Protein AF-A0A968HKQ0-F1 (afdb_monomer_lite)

pLDDT: mean 88.19, std 15.22, range [36.94, 97.88]

Sequence (123 aa):
MFGSSSPSSTMPLEAGKTYEWSVAIVCNPSERTEDWVATGRVRRATLTAAQAEQLQQVSDLEKAAFYARSGIWFEAADTLVTLRLSDPENYTLAAVWEDFLKSESVNLAAIAQTALIDCYQEE

Foldseek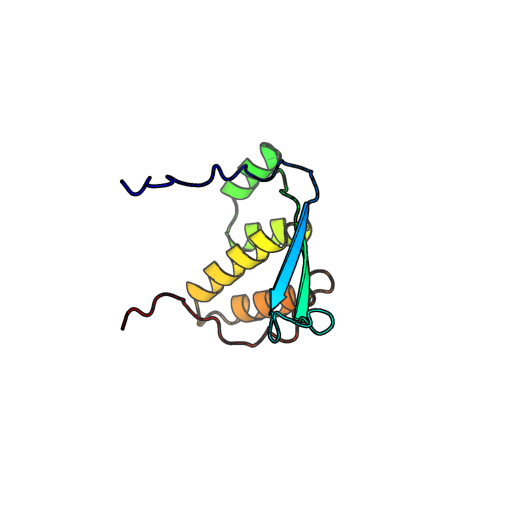 3Di:
DDDDPDDDPDDDADAPDKDKDKDWDPPDPVDCPPIDMDMDIDHHYDDDPVRVVVLVVDDLQVVLVVCLVVLVLVSNLVSLLVVCVVPVPPVVSLVVQLCSCVDPSNVNNVCSPPDDDDPDDDD

Structure (mmCIF, N/CA/C/O backbone):
data_AF-A0A968HKQ0-F1
#
_entry.id   AF-A0A968HKQ0-F1
#
loop_
_atom_site.group_PDB
_atom_site.id
_atom_site.type_symbol
_atom_site.label_atom_id
_atom_site.label_alt_id
_atom_site.label_comp_id
_atom_site.label_asym_id
_atom_site.label_entity_id
_atom_site.label_seq_id
_atom_site.pdbx_PDB_ins_code
_atom_site.Cartn_x
_atom_site.Cartn_y
_atom_site.Cartn_z
_atom_site.occupancy
_atom_site.B_iso_or_equiv
_atom_site.auth_seq_id
_atom_site.auth_comp_id
_atom_site.auth_asym_id
_atom_site.auth_atom_id
_atom_site.pdbx_PDB_model_num
ATOM 1 N N . MET A 1 1 ? 43.477 7.504 7.213 1.00 36.94 1 MET A N 1
ATOM 2 C CA . MET A 1 1 ? 42.434 7.655 8.248 1.00 36.94 1 MET A CA 1
ATOM 3 C C . MET A 1 1 ? 41.111 7.779 7.503 1.00 36.94 1 MET A C 1
ATOM 5 O O . MET A 1 1 ? 40.805 8.852 7.008 1.00 36.94 1 MET A O 1
ATOM 9 N N . PHE A 1 2 ? 40.424 6.659 7.266 1.00 45.94 2 PHE A N 1
ATOM 10 C CA . PHE A 1 2 ? 39.154 6.644 6.535 1.00 45.94 2 PHE A CA 1
ATOM 11 C C . PHE A 1 2 ? 38.030 6.901 7.538 1.00 45.94 2 PHE A C 1
ATOM 13 O O . PHE A 1 2 ? 37.820 6.106 8.450 1.00 45.94 2 PHE A O 1
ATOM 20 N N . GLY A 1 3 ? 37.388 8.063 7.421 1.00 41.62 3 GLY A N 1
ATOM 21 C CA . GLY A 1 3 ? 36.247 8.436 8.245 1.00 41.62 3 GLY A CA 1
ATOM 22 C C . GLY A 1 3 ? 35.051 7.557 7.900 1.00 41.62 3 GLY A C 1
ATOM 23 O O . GLY A 1 3 ? 34.526 7.628 6.795 1.00 41.62 3 GLY A O 1
ATOM 24 N N . SER A 1 4 ? 34.647 6.722 8.851 1.00 48.72 4 SER A N 1
ATOM 25 C CA . SER A 1 4 ? 33.393 5.976 8.826 1.00 48.72 4 SER A CA 1
ATOM 26 C C . SER A 1 4 ? 32.223 6.964 8.879 1.00 48.72 4 SER A C 1
ATOM 28 O O . SER A 1 4 ? 31.941 7.521 9.940 1.00 48.72 4 SER A O 1
ATOM 30 N N . SER A 1 5 ? 31.529 7.193 7.764 1.00 49.25 5 SER A N 1
ATOM 31 C CA . SER A 1 5 ? 30.245 7.899 7.773 1.00 49.25 5 SER A CA 1
ATOM 32 C C . SER A 1 5 ? 29.161 6.968 8.328 1.00 49.25 5 SER A C 1
ATOM 34 O O . SER A 1 5 ? 28.654 6.106 7.613 1.00 49.25 5 SER A O 1
ATOM 36 N N . SER A 1 6 ? 28.845 7.121 9.616 1.00 48.25 6 SER A N 1
ATOM 37 C CA . SER A 1 6 ? 27.679 6.509 10.276 1.00 48.25 6 SER A CA 1
ATOM 38 C C . SER A 1 6 ? 26.375 7.211 9.835 1.00 48.25 6 SER A C 1
ATOM 40 O O . SER A 1 6 ? 26.442 8.336 9.337 1.00 48.25 6 SER A O 1
ATOM 42 N N . PRO A 1 7 ? 25.205 6.557 9.951 1.00 50.97 7 PRO A N 1
ATOM 43 C CA . PRO A 1 7 ? 24.199 6.484 8.898 1.00 50.97 7 PRO A CA 1
ATOM 44 C C . PRO A 1 7 ? 23.396 7.774 8.726 1.00 50.97 7 PRO A C 1
ATOM 46 O O . PRO A 1 7 ? 23.151 8.526 9.668 1.00 50.97 7 PRO A O 1
ATOM 49 N N . SER A 1 8 ? 22.953 7.993 7.490 1.00 56.09 8 SER A N 1
ATOM 50 C CA . SER A 1 8 ? 22.008 9.033 7.093 1.00 56.09 8 SER A CA 1
ATOM 51 C C . SER A 1 8 ? 20.830 9.116 8.066 1.00 56.09 8 SER A C 1
ATOM 53 O O . SER A 1 8 ? 20.088 8.147 8.226 1.00 56.09 8 SER A O 1
ATOM 55 N N . SER A 1 9 ? 20.631 10.282 8.679 1.00 57.72 9 SER A N 1
ATOM 56 C CA . SER A 1 9 ? 19.387 10.616 9.368 1.00 57.72 9 SER A CA 1
ATOM 57 C C . SER A 1 9 ? 18.246 10.557 8.347 1.00 57.72 9 SER A C 1
ATOM 59 O O . SER A 1 9 ? 18.092 11.455 7.520 1.00 57.72 9 SER A O 1
ATOM 61 N N . THR A 1 10 ? 17.485 9.465 8.340 1.00 71.19 10 THR A N 1
ATOM 62 C CA . THR A 1 10 ? 16.274 9.356 7.531 1.00 71.19 10 THR A CA 1
ATOM 63 C C . THR A 1 10 ? 15.168 10.116 8.252 1.00 71.19 10 THR A C 1
ATOM 65 O O . THR A 1 10 ? 14.639 9.676 9.272 1.00 71.19 10 THR A O 1
ATOM 68 N N . MET A 1 11 ? 14.837 11.308 7.756 1.00 82.06 11 MET A N 1
ATOM 69 C CA . MET A 1 11 ? 13.671 12.035 8.253 1.00 82.06 11 MET A CA 1
ATOM 70 C C . MET A 1 11 ? 12.402 11.285 7.818 1.00 82.06 11 MET A C 1
ATOM 72 O O . MET A 1 11 ? 12.231 11.047 6.620 1.00 82.06 11 MET A O 1
ATOM 76 N N . PRO A 1 12 ? 11.517 10.891 8.749 1.00 87.56 12 PRO A N 1
ATOM 77 C CA . PRO A 1 12 ? 10.286 10.196 8.400 1.00 87.56 12 PRO A CA 1
ATOM 78 C C . PRO A 1 12 ? 9.334 11.117 7.629 1.00 87.56 12 PRO A C 1
ATOM 80 O O . PRO A 1 12 ? 9.319 12.331 7.838 1.00 87.56 12 PRO A O 1
ATOM 83 N N . LEU A 1 13 ? 8.486 10.529 6.780 1.00 90.75 13 LEU A N 1
ATOM 84 C CA . LEU A 1 13 ? 7.425 11.272 6.103 1.00 90.75 13 LEU A CA 1
ATOM 85 C C . LEU A 1 13 ? 6.411 11.801 7.123 1.00 90.75 13 LEU A C 1
ATOM 87 O O . LEU A 1 13 ? 5.916 11.071 7.995 1.00 90.75 13 LEU A O 1
ATOM 91 N N . GLU A 1 14 ? 6.082 13.080 6.996 1.00 93.50 14 GLU A N 1
ATOM 92 C CA . GLU A 1 14 ? 5.097 13.733 7.845 1.00 93.50 14 GLU A CA 1
ATOM 93 C C . GLU A 1 14 ? 3.679 13.336 7.431 1.00 93.50 14 GLU A C 1
ATOM 95 O O . GLU A 1 14 ? 3.363 13.143 6.253 1.00 93.50 14 GLU A O 1
ATOM 100 N N . ALA A 1 15 ? 2.801 13.242 8.425 1.00 93.38 15 ALA A N 1
ATOM 101 C CA . ALA A 1 15 ? 1.386 12.985 8.215 1.00 93.38 15 ALA A CA 1
ATOM 102 C C . ALA A 1 15 ? 0.733 14.068 7.345 1.00 93.38 15 ALA A C 1
ATOM 104 O O . ALA A 1 15 ? 0.964 15.262 7.534 1.00 93.38 15 ALA A O 1
ATOM 105 N N . GLY A 1 16 ? -0.113 13.651 6.403 1.00 91.94 16 GLY A N 1
ATOM 106 C CA . GLY A 1 16 ? -0.911 14.560 5.576 1.00 91.94 16 GLY A CA 1
ATOM 107 C C . GLY A 1 16 ? -0.141 15.303 4.478 1.00 91.94 16 GLY A C 1
ATOM 108 O O . GLY A 1 16 ? -0.781 15.882 3.600 1.00 91.94 16 GLY A O 1
ATOM 109 N N . LYS A 1 17 ? 1.198 15.245 4.460 1.00 94.44 17 LYS A N 1
ATOM 110 C CA . LYS A 1 17 ? 2.015 15.815 3.382 1.00 94.44 17 LYS A CA 1
ATOM 111 C C . LYS A 1 17 ? 2.134 14.843 2.211 1.00 94.44 17 LYS A C 1
ATOM 113 O O . LYS A 1 17 ? 2.430 13.664 2.397 1.00 94.44 17 LYS A O 1
ATOM 118 N N . THR A 1 18 ? 1.900 15.351 1.004 1.00 94.88 18 THR A N 1
ATOM 119 C CA . THR A 1 18 ? 2.135 14.612 -0.241 1.00 94.88 18 THR A CA 1
ATOM 120 C C . THR A 1 18 ? 3.581 14.813 -0.670 1.00 94.88 18 THR A C 1
ATOM 122 O O . THR A 1 18 ? 4.029 15.946 -0.826 1.00 94.88 18 THR A O 1
ATOM 125 N N . TYR A 1 19 ? 4.282 13.711 -0.885 1.00 95.25 19 TYR A N 1
ATOM 126 C CA . TYR A 1 19 ? 5.641 13.664 -1.400 1.00 95.25 19 TYR A CA 1
ATOM 127 C C . TYR A 1 19 ? 5.627 13.046 -2.794 1.00 95.25 19 TYR A C 1
ATOM 129 O O . TYR A 1 19 ? 4.790 12.190 -3.088 1.00 95.25 19 TYR A O 1
ATOM 137 N N . GLU A 1 20 ? 6.559 13.468 -3.638 1.00 96.25 20 GLU A N 1
ATOM 138 C CA . GLU A 1 20 ? 6.785 12.884 -4.957 1.00 96.25 20 GLU A CA 1
ATOM 139 C C . GLU A 1 20 ? 8.084 12.085 -4.926 1.00 96.25 20 GLU A C 1
ATOM 141 O O . GLU A 1 20 ? 9.059 12.494 -4.293 1.00 96.25 20 GLU A O 1
ATOM 146 N N . TRP A 1 21 ? 8.088 10.935 -5.587 1.00 93.94 21 TRP A N 1
ATOM 147 C CA . TRP A 1 21 ? 9.276 10.112 -5.757 1.00 93.94 21 TRP A CA 1
ATOM 148 C C . TRP A 1 21 ? 9.498 9.832 -7.239 1.00 93.94 21 TRP A C 1
ATOM 150 O O . TRP A 1 21 ? 8.556 9.806 -8.036 1.00 93.94 21 TRP A O 1
ATOM 160 N N . SER A 1 22 ? 10.757 9.614 -7.602 1.00 94.44 22 SER A N 1
ATOM 161 C CA . SER A 1 22 ? 11.147 9.135 -8.920 1.00 94.44 22 SER A CA 1
ATOM 162 C C . SER A 1 22 ? 12.288 8.132 -8.801 1.00 94.44 22 SER A C 1
ATOM 164 O O . SER A 1 22 ? 13.152 8.244 -7.932 1.00 94.44 22 SER A O 1
ATOM 166 N N . VAL A 1 23 ? 12.270 7.130 -9.672 1.00 94.38 23 VAL A N 1
ATOM 167 C CA . VAL A 1 23 ? 13.321 6.124 -9.820 1.00 94.38 23 VAL A CA 1
ATOM 168 C C . VAL A 1 23 ? 13.659 6.047 -11.298 1.00 94.38 23 VAL A C 1
ATOM 170 O O . VAL A 1 23 ? 12.758 5.966 -12.128 1.00 94.38 23 VAL A O 1
ATOM 173 N N . ALA A 1 24 ? 14.947 6.086 -11.626 1.00 93.12 24 ALA A N 1
ATOM 174 C CA . ALA A 1 24 ? 15.427 6.025 -12.999 1.00 93.12 24 ALA A CA 1
ATOM 175 C C . ALA A 1 24 ? 16.397 4.856 -13.169 1.00 93.12 24 ALA A C 1
ATOM 177 O O . ALA A 1 24 ? 17.317 4.694 -12.365 1.00 93.12 24 ALA A O 1
ATOM 178 N N . ILE A 1 25 ? 16.215 4.080 -14.236 1.00 93.62 25 ILE A N 1
ATOM 179 C CA . ILE A 1 25 ? 17.223 3.134 -14.715 1.00 93.62 25 ILE A CA 1
ATOM 180 C C . ILE A 1 25 ? 18.079 3.870 -15.743 1.00 93.62 25 ILE A C 1
ATOM 182 O O . ILE A 1 25 ? 17.586 4.271 -16.798 1.00 93.62 25 ILE A O 1
ATOM 186 N N . VAL A 1 26 ? 19.357 4.056 -15.406 1.00 92.19 26 VAL A N 1
ATOM 187 C CA . VAL A 1 26 ? 20.330 4.774 -16.237 1.00 92.19 26 VAL A CA 1
ATOM 188 C C . VAL A 1 26 ? 21.128 3.768 -17.050 1.00 92.19 26 VAL A C 1
ATOM 190 O O . VAL A 1 26 ? 22.046 3.132 -16.533 1.00 92.19 26 VAL A O 1
ATOM 193 N N . CYS A 1 27 ? 20.781 3.625 -18.326 1.00 89.00 27 CYS A N 1
ATOM 194 C CA . CYS A 1 27 ? 21.497 2.732 -19.239 1.00 89.00 27 CYS A CA 1
ATOM 195 C C . CYS A 1 27 ? 22.754 3.399 -19.816 1.00 89.00 27 CYS A C 1
ATOM 197 O O . CYS A 1 27 ? 23.794 2.753 -19.936 1.00 89.00 27 CYS A O 1
ATOM 199 N N . ASN A 1 28 ? 22.676 4.697 -20.137 1.00 90.62 28 ASN A N 1
ATOM 200 C CA . ASN A 1 28 ? 23.792 5.488 -20.649 1.00 90.62 28 ASN A CA 1
ATOM 201 C C . ASN A 1 28 ? 24.036 6.721 -19.756 1.00 90.62 28 ASN A C 1
ATOM 203 O O . ASN A 1 28 ? 23.330 7.722 -19.868 1.00 90.62 28 ASN A O 1
ATOM 207 N N . PRO A 1 29 ? 25.065 6.709 -18.892 1.00 88.31 29 PRO A N 1
ATOM 208 C CA . PRO A 1 29 ? 25.357 7.837 -18.008 1.00 88.31 29 PRO A CA 1
ATOM 209 C C . PRO A 1 29 ? 25.703 9.145 -18.736 1.00 88.31 29 PRO A C 1
ATOM 211 O O . PRO A 1 29 ? 25.575 10.217 -18.144 1.00 88.31 29 PRO A O 1
ATOM 214 N N . SER A 1 30 ? 26.158 9.071 -19.991 1.00 89.81 30 SER A N 1
ATOM 215 C CA . SER A 1 30 ? 26.515 10.239 -20.804 1.00 89.81 30 SER A CA 1
ATOM 216 C C . SER A 1 30 ? 25.321 10.860 -21.536 1.00 89.81 30 SER A C 1
ATOM 218 O O . SER A 1 30 ? 25.410 12.015 -21.943 1.00 89.81 30 SER A O 1
ATOM 220 N N . GLU A 1 31 ? 24.207 10.135 -21.674 1.00 85.31 31 GLU A N 1
ATOM 221 C CA . GLU A 1 31 ? 22.998 10.584 -22.369 1.00 85.31 31 GLU A CA 1
ATOM 222 C C . GLU A 1 31 ? 21.752 10.046 -21.657 1.00 85.31 31 GLU A C 1
ATOM 224 O O . GLU A 1 31 ? 21.324 8.914 -21.861 1.00 85.31 31 GLU A O 1
ATOM 229 N N . ARG A 1 32 ? 21.182 10.876 -20.778 1.00 86.81 32 ARG A N 1
ATOM 230 C CA . ARG A 1 32 ? 20.126 10.475 -19.831 1.00 86.81 32 ARG A CA 1
ATOM 231 C C . ARG A 1 32 ? 18.700 10.784 -20.291 1.00 86.81 32 ARG A C 1
ATOM 233 O O . ARG A 1 32 ? 17.748 10.588 -19.544 1.00 86.81 32 ARG A O 1
ATOM 240 N N . THR A 1 33 ? 18.534 11.309 -21.502 1.00 86.56 33 THR A N 1
ATOM 241 C CA . THR A 1 33 ? 17.220 11.625 -22.090 1.00 86.56 33 THR A CA 1
ATOM 242 C C . THR A 1 33 ? 16.384 10.385 -22.392 1.00 86.56 33 THR A C 1
ATOM 244 O O . THR A 1 33 ? 15.171 10.498 -22.529 1.00 86.56 33 THR A O 1
ATOM 247 N N . GLU A 1 34 ? 17.021 9.217 -22.460 1.00 86.88 34 GLU A N 1
ATOM 248 C CA . GLU A 1 34 ? 16.383 7.918 -22.700 1.00 86.88 34 GLU A CA 1
ATOM 249 C C . GLU A 1 34 ? 16.285 7.062 -21.423 1.00 86.88 34 GLU A C 1
ATOM 251 O O . GLU A 1 34 ? 15.999 5.865 -21.494 1.00 86.88 34 GLU A O 1
ATOM 256 N N . ASP A 1 35 ? 16.530 7.655 -20.247 1.00 91.06 35 ASP A N 1
ATOM 257 C CA . ASP A 1 35 ? 16.378 6.955 -1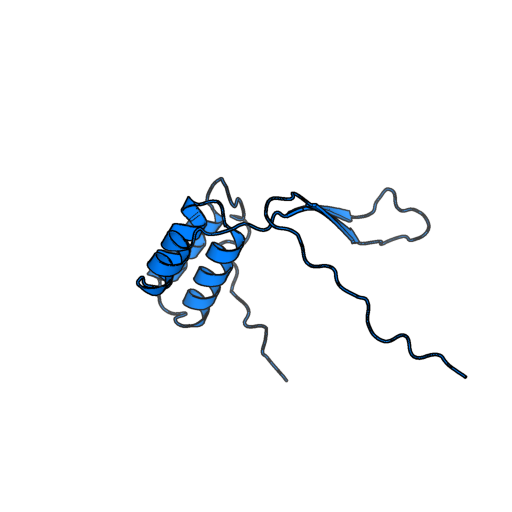8.972 1.00 91.06 35 ASP A CA 1
ATOM 258 C C . ASP A 1 35 ? 14.932 6.468 -18.805 1.00 91.06 35 ASP A C 1
ATOM 260 O O . ASP A 1 35 ? 13.959 7.191 -19.040 1.00 91.06 35 ASP A O 1
ATOM 264 N N . TRP A 1 36 ? 14.787 5.237 -18.323 1.00 91.69 36 TRP A N 1
ATOM 265 C CA . TRP A 1 36 ? 13.482 4.690 -17.979 1.00 91.69 36 TRP A CA 1
ATOM 266 C C . TRP A 1 36 ? 13.127 5.183 -16.583 1.00 91.69 36 TRP A C 1
ATOM 268 O O . TRP A 1 36 ? 13.725 4.742 -15.599 1.00 91.69 36 TRP A O 1
ATOM 278 N N . VAL A 1 37 ? 12.184 6.122 -16.499 1.00 92.75 37 VAL A N 1
ATOM 279 C CA . VAL A 1 37 ? 11.814 6.783 -15.243 1.00 92.75 37 VAL A CA 1
ATOM 280 C C . VAL A 1 37 ? 10.421 6.353 -14.795 1.00 92.75 37 VAL A C 1
ATOM 282 O O . VAL A 1 37 ? 9.438 6.556 -15.503 1.00 92.75 37 VAL A O 1
ATOM 285 N N . ALA A 1 38 ? 10.331 5.817 -13.581 1.00 93.88 38 ALA A N 1
ATOM 286 C CA . ALA A 1 38 ? 9.083 5.652 -12.850 1.00 93.88 38 ALA A CA 1
ATOM 287 C C . ALA A 1 38 ? 8.924 6.809 -11.860 1.00 93.88 38 ALA A C 1
ATOM 289 O O . ALA A 1 38 ? 9.886 7.204 -11.198 1.00 93.88 38 ALA A O 1
ATOM 290 N N . THR A 1 39 ? 7.717 7.350 -11.735 1.00 94.81 39 THR A N 1
ATOM 291 C CA . THR A 1 39 ? 7.400 8.408 -10.770 1.00 94.81 39 THR A CA 1
ATOM 292 C C . THR A 1 39 ? 6.134 8.067 -10.004 1.00 94.81 39 THR A C 1
ATOM 294 O O . THR A 1 39 ? 5.315 7.261 -10.448 1.00 94.81 39 THR A O 1
ATOM 297 N N . GLY A 1 40 ? 5.953 8.690 -8.845 1.00 92.75 40 GLY A N 1
ATOM 298 C CA . GLY A 1 40 ? 4.740 8.509 -8.069 1.00 92.75 40 GLY A CA 1
ATOM 299 C C . GLY A 1 40 ? 4.602 9.493 -6.923 1.00 92.75 40 GLY A C 1
ATOM 300 O O . GLY A 1 40 ? 5.448 10.357 -6.690 1.00 92.75 40 GLY A O 1
ATOM 301 N N . ARG A 1 41 ? 3.487 9.353 -6.205 1.00 93.75 41 ARG A N 1
ATOM 302 C CA . ARG A 1 41 ? 3.155 10.146 -5.022 1.00 93.75 41 ARG A CA 1
ATOM 303 C C . ARG A 1 41 ? 2.959 9.242 -3.822 1.00 93.75 41 ARG A C 1
ATOM 305 O O . ARG A 1 41 ? 2.375 8.170 -3.940 1.00 93.75 41 ARG A O 1
ATOM 312 N N . VAL A 1 42 ? 3.405 9.703 -2.662 1.00 93.38 42 VAL A N 1
ATOM 313 C CA . VAL A 1 42 ? 3.187 9.038 -1.378 1.00 93.38 42 VAL A CA 1
ATOM 314 C C . VAL A 1 42 ? 2.711 10.057 -0.356 1.00 93.38 42 VAL A C 1
ATOM 316 O O . VAL A 1 42 ? 3.180 11.193 -0.314 1.00 93.38 42 VAL A O 1
ATOM 319 N N . ARG A 1 43 ? 1.751 9.663 0.473 1.00 93.75 43 ARG A N 1
ATOM 320 C CA . ARG A 1 43 ? 1.259 10.475 1.582 1.00 93.75 43 ARG A CA 1
ATOM 321 C C . ARG A 1 43 ? 1.032 9.571 2.773 1.00 93.75 43 ARG A C 1
ATOM 323 O O . ARG A 1 43 ? 0.294 8.597 2.666 1.00 93.75 43 ARG A O 1
ATOM 330 N N . ARG A 1 44 ? 1.612 9.924 3.917 1.00 93.25 44 ARG A N 1
ATOM 331 C CA . ARG A 1 44 ? 1.356 9.205 5.163 1.00 93.25 44 ARG A CA 1
ATOM 332 C C . ARG A 1 44 ? -0.048 9.540 5.667 1.00 93.25 44 ARG A C 1
ATOM 334 O O . ARG A 1 44 ? -0.323 10.692 6.018 1.00 93.25 44 ARG A O 1
ATOM 341 N N . ALA A 1 45 ? -0.929 8.542 5.673 1.00 92.06 45 ALA A N 1
ATOM 342 C CA . ALA A 1 45 ? -2.261 8.654 6.253 1.00 92.06 45 ALA A CA 1
ATOM 343 C C . ALA A 1 45 ? -2.200 8.646 7.790 1.00 92.06 45 ALA A C 1
ATOM 345 O O . ALA A 1 45 ? -1.258 8.134 8.397 1.00 92.06 45 ALA A O 1
ATOM 346 N N . THR A 1 46 ? -3.219 9.226 8.420 1.00 91.88 46 THR A N 1
ATOM 347 C CA . THR A 1 46 ? -3.414 9.202 9.874 1.00 91.88 46 THR A CA 1
ATOM 348 C C . THR A 1 46 ? -4.779 8.634 10.186 1.00 91.88 46 THR A C 1
ATOM 350 O O . THR A 1 46 ? -5.777 9.107 9.643 1.00 91.88 46 THR A O 1
ATOM 353 N N . LEU A 1 47 ? -4.813 7.665 11.091 1.00 93.44 47 LEU A N 1
ATOM 354 C CA . LEU A 1 47 ? -6.047 7.156 11.670 1.00 93.44 47 LEU A CA 1
ATOM 355 C C . LEU A 1 47 ? -6.416 7.984 12.901 1.00 93.44 47 LEU A C 1
ATOM 357 O O . LEU A 1 47 ? -5.542 8.436 13.645 1.00 93.44 47 LEU A O 1
ATOM 361 N N . THR A 1 48 ? -7.710 8.166 13.136 1.00 95.62 48 THR A N 1
ATOM 362 C CA . THR A 1 48 ? -8.192 8.661 14.429 1.00 95.62 48 THR A CA 1
ATOM 363 C C . THR A 1 48 ? -8.019 7.582 15.499 1.00 95.62 48 THR A C 1
ATOM 365 O O . THR A 1 48 ? -7.929 6.393 15.188 1.00 95.62 48 THR A O 1
ATOM 368 N N . ALA A 1 49 ? -8.018 7.976 16.776 1.00 96.00 49 ALA A N 1
ATOM 369 C CA . ALA A 1 49 ? -7.953 7.017 17.882 1.00 96.00 49 ALA A CA 1
ATOM 370 C C . ALA A 1 49 ? -9.086 5.974 17.809 1.00 96.00 49 ALA A C 1
ATOM 372 O O . ALA A 1 49 ? -8.832 4.786 17.964 1.00 96.00 49 ALA A O 1
ATOM 373 N N . ALA A 1 50 ? -10.305 6.409 17.468 1.00 96.69 50 ALA A N 1
ATOM 374 C CA . ALA A 1 50 ? -11.457 5.524 17.310 1.00 96.69 50 ALA A CA 1
ATOM 375 C C . ALA A 1 50 ? -11.294 4.534 16.142 1.00 96.69 50 ALA A C 1
ATOM 377 O O . ALA A 1 50 ? -11.653 3.369 16.269 1.00 96.69 50 ALA A O 1
ATOM 378 N N . GLN A 1 51 ? -10.723 4.972 15.012 1.00 96.00 51 GLN A N 1
ATOM 379 C CA . GLN A 1 51 ? -10.431 4.076 13.886 1.00 96.00 51 GLN A CA 1
ATOM 380 C C . GLN A 1 51 ? -9.367 3.040 14.255 1.00 96.00 51 GLN A C 1
ATOM 382 O O . GLN A 1 51 ? -9.515 1.867 13.926 1.00 96.00 51 GLN A O 1
ATOM 387 N N . ALA A 1 52 ? -8.310 3.463 14.952 1.00 95.19 52 ALA A N 1
ATOM 388 C CA . ALA A 1 52 ? -7.262 2.559 15.410 1.00 95.19 52 ALA A CA 1
ATOM 389 C C . ALA A 1 52 ? -7.804 1.515 16.400 1.00 95.19 52 ALA A C 1
ATOM 391 O O . ALA A 1 52 ? -7.479 0.338 16.277 1.00 95.19 52 ALA A O 1
ATOM 392 N N . GLU A 1 53 ? -8.662 1.924 17.336 1.00 96.25 53 GLU A N 1
ATOM 393 C CA . GLU A 1 53 ? -9.319 1.019 18.283 1.00 96.25 53 GLU A CA 1
ATOM 394 C C . GLU A 1 53 ? -10.267 0.042 17.575 1.00 96.25 53 GLU A C 1
ATOM 396 O O . GLU A 1 53 ? -10.196 -1.161 17.814 1.00 96.25 53 GLU A O 1
ATOM 401 N N . GLN A 1 54 ? -11.090 0.522 16.635 1.00 95.75 54 GLN A N 1
ATOM 402 C CA . GLN A 1 54 ? -11.960 -0.339 15.829 1.00 95.75 54 GLN A CA 1
ATOM 403 C C . GLN A 1 54 ? -11.154 -1.399 15.069 1.00 95.75 54 GLN A C 1
ATOM 405 O O . GLN A 1 54 ? -11.535 -2.568 15.048 1.00 95.75 54 GLN A O 1
ATOM 410 N N . LEU A 1 55 ? -10.026 -1.010 14.469 1.00 96.50 55 LEU A N 1
ATOM 411 C CA . LEU A 1 55 ? -9.175 -1.933 13.722 1.00 96.50 55 LEU A CA 1
ATOM 412 C C . LEU A 1 55 ? -8.571 -3.032 14.603 1.00 96.50 55 LEU A C 1
ATOM 414 O O . LEU A 1 55 ? -8.266 -4.098 14.087 1.00 96.50 55 LEU A O 1
ATOM 418 N N . GLN A 1 56 ? -8.433 -2.833 15.915 1.00 95.81 56 GLN A N 1
ATOM 419 C CA . GLN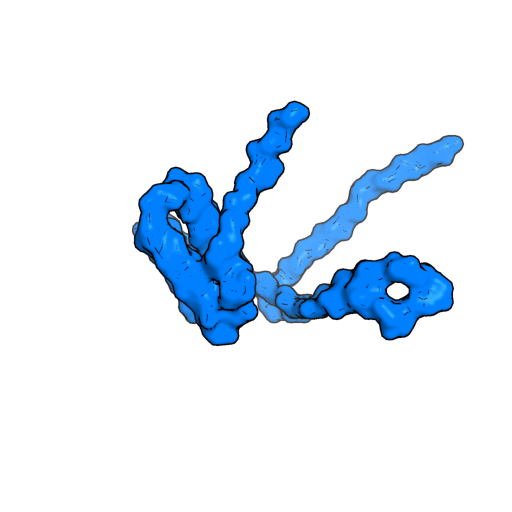 A 1 56 ? -7.951 -3.880 16.826 1.00 95.81 56 GLN A CA 1
ATOM 420 C C . GLN A 1 56 ? -8.991 -4.976 17.101 1.00 95.81 56 GLN A C 1
ATOM 422 O O . GLN A 1 56 ? -8.619 -6.049 17.568 1.00 95.81 56 GLN A O 1
ATOM 427 N N . GLN A 1 57 ? -10.271 -4.719 16.822 1.00 96.56 57 GLN A N 1
ATOM 428 C CA . GLN A 1 57 ? -11.388 -5.607 17.169 1.00 96.56 57 GLN A CA 1
ATOM 429 C C . GLN A 1 57 ? -11.931 -6.411 15.979 1.00 96.56 57 GLN A C 1
ATOM 431 O O . GLN A 1 57 ? -12.854 -7.204 16.149 1.00 96.56 57 GLN A O 1
ATOM 436 N N . VAL A 1 58 ? -11.395 -6.193 14.777 1.00 97.00 58 VAL A N 1
ATOM 437 C CA . VAL A 1 58 ? -11.868 -6.822 13.536 1.00 97.00 58 VAL A CA 1
ATOM 438 C C . VAL A 1 58 ? -10.823 -7.780 12.967 1.00 97.00 58 VAL A C 1
ATOM 440 O O . VAL A 1 58 ? -9.629 -7.675 13.261 1.00 97.00 58 VAL A O 1
ATOM 443 N N . SER A 1 59 ? -11.277 -8.717 12.138 1.00 97.31 59 SER A N 1
ATOM 444 C CA . SER A 1 59 ? -10.401 -9.642 11.416 1.00 97.31 59 SER A CA 1
ATOM 445 C C . SER A 1 59 ? -9.476 -8.905 10.445 1.00 97.31 59 SER A C 1
ATOM 447 O O . SER A 1 59 ? -9.776 -7.803 9.983 1.00 97.31 59 SER A O 1
ATOM 449 N N . ASP A 1 60 ? -8.355 -9.521 10.072 1.00 96.81 60 ASP A N 1
ATOM 450 C CA . ASP A 1 60 ? -7.409 -8.905 9.133 1.00 96.81 60 ASP A CA 1
ATOM 451 C C . ASP A 1 60 ? -8.032 -8.651 7.752 1.00 96.81 60 ASP A C 1
ATOM 453 O O . ASP A 1 60 ? -7.750 -7.632 7.123 1.00 96.81 60 ASP A O 1
ATOM 457 N N . LEU A 1 61 ? -8.963 -9.501 7.309 1.00 96.81 61 LEU A N 1
ATOM 458 C CA . LEU A 1 61 ? -9.704 -9.259 6.070 1.00 96.81 61 LEU A CA 1
ATOM 459 C C . LEU A 1 61 ? -10.599 -8.011 6.178 1.00 96.81 61 LEU A C 1
ATOM 461 O O . LEU A 1 61 ? -10.692 -7.221 5.237 1.00 96.81 61 LEU A O 1
ATOM 465 N N . GLU A 1 62 ? -11.224 -7.784 7.336 1.00 97.81 62 GLU A N 1
ATOM 466 C CA . GLU A 1 62 ? -11.989 -6.562 7.601 1.00 97.81 62 GLU A CA 1
ATOM 467 C C . GLU A 1 62 ? -11.082 -5.326 7.709 1.00 97.81 62 GLU A C 1
ATOM 469 O O . GLU A 1 62 ? -11.465 -4.257 7.223 1.00 97.81 62 GLU A O 1
ATOM 474 N N . LYS A 1 63 ? -9.863 -5.458 8.261 1.00 97.88 63 LYS A N 1
ATOM 475 C CA . LYS A 1 63 ? -8.849 -4.385 8.241 1.00 97.88 63 LYS A CA 1
ATOM 476 C C . LYS A 1 63 ? -8.467 -4.016 6.808 1.00 97.88 63 LYS A C 1
ATOM 478 O O . LYS A 1 63 ? -8.518 -2.840 6.452 1.00 97.88 63 LYS A O 1
ATOM 483 N N . ALA A 1 64 ? -8.155 -5.005 5.967 1.00 97.44 64 ALA A N 1
ATOM 484 C CA . ALA A 1 64 ? -7.870 -4.799 4.547 1.00 97.44 64 ALA A CA 1
ATOM 485 C C . ALA A 1 64 ? -9.017 -4.060 3.838 1.00 97.44 64 ALA A C 1
ATOM 487 O O . ALA A 1 64 ? -8.788 -3.070 3.138 1.00 97.44 64 ALA A O 1
ATOM 488 N N . ALA A 1 65 ? -10.264 -4.483 4.074 1.00 96.31 65 ALA A N 1
ATOM 489 C CA . ALA A 1 65 ? -11.439 -3.822 3.516 1.00 96.31 65 ALA A CA 1
ATOM 490 C C . ALA A 1 65 ? -11.589 -2.369 4.007 1.00 96.31 65 ALA A C 1
ATOM 492 O O . ALA A 1 65 ? -11.929 -1.484 3.217 1.00 96.31 65 ALA A O 1
ATOM 493 N N . PHE A 1 66 ? -11.324 -2.099 5.288 1.00 97.19 66 PHE A N 1
ATOM 494 C CA . PHE A 1 66 ? -11.331 -0.744 5.842 1.00 97.19 66 PHE A CA 1
ATOM 495 C C . PHE A 1 66 ? -10.282 0.151 5.171 1.00 97.19 66 PHE A C 1
ATOM 497 O O . PHE A 1 66 ? -10.605 1.267 4.749 1.00 97.19 66 PHE A O 1
ATOM 504 N N . TYR A 1 67 ? -9.045 -0.331 5.040 1.00 96.88 67 TYR A N 1
ATOM 505 C CA . TYR A 1 67 ? -7.959 0.415 4.409 1.00 96.88 67 TYR A CA 1
ATOM 506 C C . TYR A 1 67 ? -8.262 0.720 2.941 1.00 96.88 67 TYR A C 1
ATOM 508 O O . TYR A 1 67 ? -8.175 1.880 2.532 1.00 96.88 67 TYR A O 1
ATOM 516 N N . ALA A 1 68 ? -8.736 -0.272 2.181 1.00 95.12 68 ALA A N 1
ATOM 517 C CA . ALA A 1 68 ? -9.114 -0.096 0.781 1.00 95.12 68 ALA A CA 1
ATOM 518 C C . ALA A 1 68 ? -10.210 0.971 0.612 1.00 95.12 68 ALA A C 1
ATOM 520 O O . ALA A 1 68 ? -10.064 1.894 -0.190 1.00 95.12 68 ALA A O 1
ATOM 521 N N . ARG A 1 69 ? -11.277 0.910 1.426 1.00 93.94 69 ARG A N 1
ATOM 522 C CA . ARG A 1 69 ? -12.372 1.903 1.412 1.00 93.94 69 ARG A CA 1
ATOM 523 C C . ARG A 1 69 ? -11.921 3.301 1.834 1.00 93.94 69 ARG A C 1
ATOM 525 O O . ARG A 1 69 ? -12.516 4.285 1.407 1.00 93.94 69 ARG A O 1
ATOM 532 N N . SER A 1 70 ? -10.879 3.388 2.655 1.00 93.19 70 SER A N 1
ATOM 533 C CA . SER A 1 70 ? -10.297 4.652 3.119 1.00 93.19 70 SER A CA 1
ATOM 534 C C . SER A 1 70 ? -9.259 5.231 2.145 1.00 93.19 70 SER A C 1
ATOM 536 O O . SER A 1 70 ? -8.678 6.279 2.425 1.00 93.19 70 SER A O 1
ATOM 538 N N . GLY A 1 71 ? -8.997 4.563 1.013 1.00 91.38 71 GLY A N 1
ATOM 539 C CA . GLY A 1 71 ? -7.961 4.956 0.050 1.00 91.38 71 GLY A CA 1
ATOM 540 C C . GLY A 1 71 ? -6.530 4.705 0.539 1.00 91.38 71 GLY A C 1
ATOM 541 O O . GLY A 1 71 ? -5.576 5.212 -0.049 1.00 91.38 71 GLY A O 1
ATOM 542 N N . ILE A 1 72 ? -6.375 3.927 1.611 1.00 94.56 72 ILE A N 1
ATOM 543 C CA . ILE A 1 72 ? -5.100 3.519 2.205 1.00 94.56 72 ILE A CA 1
ATOM 544 C C . ILE A 1 72 ? -4.691 2.199 1.529 1.00 94.56 72 ILE A C 1
ATOM 546 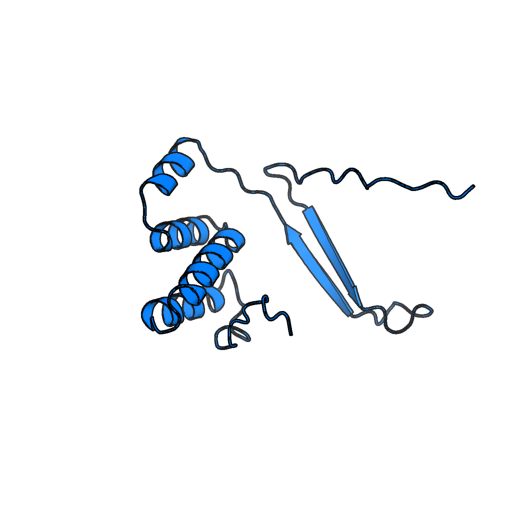O O . ILE A 1 72 ? -4.749 1.115 2.101 1.00 94.56 72 ILE A O 1
ATOM 550 N N . TRP A 1 73 ? -4.411 2.273 0.227 1.00 92.88 73 TRP A N 1
ATOM 551 C CA . TRP A 1 73 ? -4.288 1.081 -0.617 1.00 92.88 73 TRP A CA 1
ATOM 552 C C . TRP A 1 73 ? -3.050 0.234 -0.291 1.00 92.88 73 TRP A C 1
ATOM 554 O O . TRP A 1 73 ? -3.101 -0.980 -0.456 1.00 92.88 73 TRP A O 1
ATOM 564 N N . PHE A 1 74 ? -1.958 0.844 0.183 1.00 93.69 74 PHE A N 1
ATOM 565 C CA . PHE A 1 74 ? -0.718 0.122 0.474 1.00 93.69 74 PHE A CA 1
ATOM 566 C C . PHE A 1 74 ? -0.899 -0.829 1.664 1.00 93.69 74 PHE A C 1
ATOM 568 O O . PHE A 1 74 ? -0.602 -2.011 1.555 1.00 93.69 74 PHE A O 1
ATOM 575 N N . GLU A 1 75 ? -1.490 -0.355 2.760 1.00 95.62 75 GLU A N 1
ATOM 576 C CA . GLU A 1 75 ? -1.801 -1.165 3.940 1.00 95.62 75 GLU A CA 1
ATOM 577 C C . GLU A 1 75 ? -2.876 -2.223 3.640 1.00 95.62 75 GLU A C 1
ATOM 579 O O . GLU A 1 75 ? -2.834 -3.324 4.192 1.00 95.62 75 GLU A O 1
ATOM 584 N N . ALA A 1 76 ? -3.818 -1.932 2.733 1.00 97.19 76 ALA A N 1
ATOM 585 C CA . ALA A 1 76 ? -4.757 -2.937 2.236 1.00 97.19 76 ALA A CA 1
ATOM 586 C C . ALA A 1 76 ? -4.028 -4.060 1.480 1.00 97.19 76 ALA A C 1
ATOM 588 O O . ALA A 1 76 ? -4.262 -5.235 1.761 1.00 97.19 76 ALA A O 1
ATOM 589 N N . ALA A 1 77 ? -3.123 -3.702 0.563 1.00 96.44 77 ALA A N 1
ATOM 590 C CA . ALA A 1 77 ? -2.323 -4.655 -0.200 1.00 96.44 77 ALA A CA 1
ATOM 591 C C . ALA A 1 77 ? -1.435 -5.513 0.715 1.00 96.44 77 ALA A C 1
ATOM 593 O O . ALA A 1 77 ? -1.428 -6.732 0.579 1.00 96.44 77 ALA A O 1
ATOM 594 N N . ASP A 1 78 ? -0.748 -4.887 1.673 1.00 96.25 78 ASP A N 1
ATOM 595 C CA . ASP A 1 78 ? 0.127 -5.543 2.654 1.00 96.25 78 ASP A CA 1
ATOM 596 C C . ASP A 1 78 ? -0.635 -6.557 3.528 1.00 96.25 78 ASP A C 1
ATOM 598 O O . ASP A 1 78 ? -0.214 -7.699 3.727 1.00 96.25 78 ASP A O 1
ATOM 602 N N . THR A 1 79 ? -1.835 -6.181 3.970 1.00 97.31 79 THR A N 1
ATOM 603 C CA . THR A 1 79 ? -2.694 -7.079 4.748 1.00 97.31 79 THR A CA 1
ATOM 604 C C . THR A 1 79 ? -3.180 -8.260 3.896 1.00 97.31 79 THR A C 1
ATOM 606 O O . THR A 1 79 ? -3.131 -9.409 4.337 1.00 97.31 79 THR A O 1
ATOM 609 N N . LEU A 1 80 ? -3.626 -8.008 2.659 1.00 96.75 80 LEU A N 1
ATOM 610 C CA . LEU A 1 80 ? -4.132 -9.057 1.766 1.00 96.75 80 LEU A CA 1
ATOM 611 C C . LEU A 1 80 ? -3.036 -10.024 1.309 1.00 96.75 80 LEU A C 1
ATOM 613 O O . LEU A 1 80 ? -3.282 -11.229 1.252 1.00 96.75 80 LEU A O 1
ATOM 617 N N . VAL A 1 81 ? -1.835 -9.525 1.001 1.00 94.81 81 VAL A N 1
ATOM 618 C CA . VAL A 1 81 ? -0.712 -10.382 0.605 1.00 94.81 81 VAL A CA 1
ATOM 619 C C . VAL A 1 81 ? -0.271 -11.261 1.774 1.00 94.81 81 VAL A C 1
ATOM 621 O O . VAL A 1 81 ? -0.074 -12.457 1.581 1.00 94.81 81 VAL A O 1
ATOM 624 N N . THR A 1 82 ? -0.231 -10.715 2.996 1.00 95.12 82 THR A N 1
ATOM 625 C CA . THR A 1 82 ? 0.080 -11.479 4.215 1.00 95.12 82 THR A CA 1
ATOM 626 C C . THR A 1 82 ? -0.929 -12.604 4.435 1.00 95.12 82 THR A C 1
ATOM 628 O O . THR A 1 82 ? -0.541 -13.753 4.644 1.00 95.12 82 THR A O 1
ATOM 631 N N . LEU A 1 83 ? -2.228 -12.307 4.311 1.00 95.62 83 LEU A N 1
ATOM 632 C CA . LEU A 1 83 ? -3.283 -13.316 4.412 1.00 95.62 83 LEU A CA 1
ATOM 633 C C . LEU A 1 83 ? -3.124 -14.411 3.355 1.00 95.62 83 LEU A C 1
ATOM 635 O O . LEU A 1 83 ? -3.187 -15.596 3.682 1.00 95.62 83 LEU A O 1
ATOM 639 N N . ARG A 1 84 ? -2.866 -14.029 2.101 1.00 94.19 84 ARG A N 1
ATOM 640 C CA . ARG A 1 84 ? -2.713 -14.982 1.000 1.00 94.19 84 ARG A CA 1
ATOM 641 C C . ARG A 1 84 ? -1.464 -15.858 1.146 1.00 94.19 84 ARG A C 1
ATOM 643 O O . ARG A 1 84 ? -1.504 -17.019 0.758 1.00 94.19 84 ARG A O 1
ATOM 650 N N . LEU A 1 85 ? -0.375 -15.329 1.703 1.00 93.12 85 LEU A N 1
ATOM 651 C CA . LEU A 1 85 ? 0.820 -16.117 2.016 1.00 93.12 85 LEU A CA 1
ATOM 652 C C . LEU A 1 85 ? 0.583 -17.075 3.193 1.00 93.12 85 LEU A C 1
ATOM 654 O O . LEU A 1 85 ? 1.114 -18.180 3.189 1.00 93.12 85 LEU A O 1
ATOM 658 N N . SER A 1 86 ? -0.231 -16.680 4.179 1.00 93.62 86 SER A N 1
ATOM 659 C CA . SER A 1 86 ? -0.536 -17.520 5.347 1.00 93.62 86 SER A CA 1
ATOM 660 C C . SER A 1 86 ? -1.495 -18.679 5.055 1.00 93.62 86 SER A C 1
ATOM 662 O O . SER A 1 86 ? -1.436 -19.703 5.731 1.00 93.62 86 SER A O 1
ATOM 664 N N . ASP A 1 87 ? -2.360 -18.528 4.048 1.00 94.19 87 ASP A N 1
ATOM 665 C CA . ASP A 1 87 ? -3.331 -19.543 3.630 1.00 94.19 87 ASP A CA 1
ATOM 666 C C . ASP A 1 87 ? -3.402 -19.629 2.087 1.00 94.19 87 ASP A C 1
ATOM 668 O O . ASP A 1 87 ? -4.346 -19.127 1.462 1.00 94.19 87 ASP A O 1
ATOM 672 N N . PRO A 1 88 ? -2.378 -20.225 1.437 1.00 91.69 88 PRO A N 1
ATOM 673 C CA . PRO A 1 88 ? -2.238 -20.202 -0.022 1.00 91.69 88 PRO A CA 1
ATOM 674 C C . PRO A 1 88 ? -3.329 -20.961 -0.788 1.00 91.69 88 PRO A C 1
ATOM 676 O O . PRO A 1 88 ? -3.558 -20.673 -1.964 1.00 91.69 88 PRO A O 1
ATOM 679 N N . GLU A 1 89 ? -3.996 -21.926 -0.147 1.00 94.38 89 GLU A N 1
ATOM 680 C CA . GLU A 1 89 ? -5.058 -22.743 -0.758 1.00 94.38 89 GLU A CA 1
ATOM 681 C C . GLU A 1 89 ? -6.446 -22.086 -0.658 1.00 94.38 89 GLU A C 1
ATOM 683 O O . GLU A 1 89 ? -7.437 -22.590 -1.195 1.00 94.38 89 GLU A O 1
ATOM 688 N N . ASN A 1 90 ? -6.540 -20.925 -0.011 1.00 95.81 90 ASN A N 1
ATOM 689 C CA . ASN A 1 90 ? -7.791 -20.209 0.158 1.00 95.81 90 ASN A CA 1
ATOM 690 C C . ASN A 1 90 ? -8.180 -19.427 -1.100 1.00 95.81 90 ASN A C 1
ATOM 692 O O . ASN A 1 90 ? -7.812 -18.266 -1.302 1.00 95.81 90 ASN A O 1
ATOM 696 N N . TYR A 1 91 ? -9.004 -20.056 -1.936 1.00 95.06 91 TYR A N 1
ATOM 697 C CA . TYR A 1 91 ? -9.512 -19.452 -3.169 1.00 95.06 91 TYR A CA 1
ATOM 698 C C . TYR A 1 91 ? -10.292 -18.148 -2.947 1.00 95.06 91 TYR A C 1
ATOM 700 O O . TYR A 1 91 ? -10.304 -17.292 -3.831 1.00 95.06 91 TYR A O 1
ATOM 708 N N . THR A 1 92 ? -10.904 -17.958 -1.773 1.00 96.00 92 THR A N 1
ATOM 709 C CA . THR A 1 92 ? -11.586 -16.698 -1.445 1.00 96.00 92 THR A CA 1
ATOM 710 C C . THR A 1 92 ? -10.577 -15.559 -1.315 1.00 96.00 92 THR A C 1
ATOM 712 O O . THR A 1 92 ? -10.788 -14.492 -1.885 1.00 96.00 92 THR A O 1
ATOM 715 N N . LEU A 1 93 ? -9.453 -15.781 -0.625 1.00 95.94 93 LEU A N 1
ATOM 716 C CA . LEU A 1 93 ? -8.384 -14.782 -0.512 1.00 95.94 93 LEU A CA 1
ATOM 717 C C . LEU A 1 93 ? -7.720 -14.500 -1.864 1.00 95.94 93 LEU A C 1
ATOM 719 O O . LEU A 1 93 ? -7.409 -13.348 -2.165 1.00 95.94 93 LEU A O 1
ATOM 723 N N . ALA A 1 94 ? -7.557 -15.526 -2.705 1.00 95.44 94 ALA A N 1
ATOM 724 C CA . ALA A 1 94 ? -7.060 -15.349 -4.067 1.00 95.44 94 ALA A CA 1
ATOM 725 C C . ALA A 1 94 ? -7.983 -14.446 -4.906 1.00 95.44 94 ALA A C 1
ATOM 727 O O . ALA A 1 94 ? -7.491 -13.529 -5.564 1.00 95.44 94 ALA A O 1
ATOM 728 N N . ALA A 1 95 ? -9.301 -14.657 -4.833 1.00 96.19 95 ALA A N 1
ATOM 729 C CA . ALA A 1 95 ? -10.283 -13.832 -5.534 1.00 96.19 95 ALA A CA 1
ATOM 730 C C . ALA A 1 95 ? -10.307 -12.385 -5.011 1.00 96.19 95 ALA A C 1
ATOM 732 O O . ALA A 1 95 ? -10.272 -11.448 -5.802 1.00 96.19 95 ALA A O 1
ATOM 733 N N . VAL A 1 96 ? -10.284 -12.185 -3.687 1.00 96.44 96 VAL A N 1
ATOM 734 C CA . VAL A 1 96 ? -10.254 -10.837 -3.087 1.00 96.44 96 VAL A CA 1
ATOM 735 C C . VAL A 1 96 ? -8.991 -10.070 -3.493 1.00 96.44 96 VAL A C 1
ATOM 737 O O . VAL A 1 96 ? -9.069 -8.881 -3.797 1.00 96.44 96 VAL A O 1
ATOM 740 N N . TRP A 1 97 ? -7.832 -10.732 -3.520 1.00 96.44 97 TRP A N 1
ATOM 741 C CA . TRP A 1 97 ? -6.582 -10.140 -4.005 1.00 96.44 97 TRP A CA 1
ATOM 742 C C . TRP A 1 97 ? -6.678 -9.715 -5.472 1.00 96.44 97 TRP A C 1
ATOM 744 O O . TRP A 1 97 ? -6.280 -8.605 -5.832 1.00 96.44 97 TRP A O 1
ATOM 754 N N . GLU A 1 98 ? -7.224 -10.589 -6.314 1.00 96.75 98 GLU A N 1
ATOM 755 C CA . GLU A 1 98 ? -7.391 -10.320 -7.737 1.00 96.75 98 GLU A CA 1
ATOM 756 C C . GLU A 1 98 ? -8.333 -9.131 -7.979 1.00 96.75 98 GLU A C 1
ATOM 758 O O . GLU A 1 98 ? -7.984 -8.219 -8.733 1.00 96.75 98 GLU A O 1
ATOM 763 N N . ASP A 1 99 ? -9.479 -9.093 -7.297 1.00 96.56 99 ASP A N 1
ATOM 764 C CA . ASP A 1 99 ? -10.436 -7.986 -7.370 1.00 96.56 99 ASP A CA 1
ATOM 765 C C . ASP A 1 99 ? -9.830 -6.674 -6.858 1.00 96.56 99 ASP A C 1
ATOM 767 O O . ASP A 1 99 ? -10.010 -5.620 -7.474 1.00 96.56 99 ASP A O 1
ATOM 771 N N . PHE A 1 100 ? -9.062 -6.728 -5.765 1.00 96.75 100 PHE A N 1
ATOM 772 C CA . PHE A 1 100 ? -8.362 -5.566 -5.224 1.00 96.75 100 PHE A CA 1
ATOM 773 C C . PHE A 1 100 ? -7.387 -4.971 -6.247 1.00 96.75 100 PHE A C 1
ATOM 775 O O . PHE A 1 100 ? -7.455 -3.773 -6.526 1.00 96.75 100 PHE A O 1
ATOM 782 N N . LEU A 1 101 ? -6.525 -5.790 -6.859 1.00 96.88 101 LEU A N 1
ATOM 783 C CA . LEU A 1 101 ? -5.559 -5.311 -7.852 1.00 96.88 101 LEU A CA 1
ATOM 784 C C . LEU A 1 101 ? -6.224 -4.824 -9.143 1.00 96.88 101 LEU A C 1
ATOM 786 O O . LEU A 1 101 ? -5.715 -3.904 -9.781 1.00 96.88 101 LEU A O 1
ATOM 790 N N . LYS A 1 102 ? -7.360 -5.407 -9.534 1.00 97.06 102 LYS A N 1
ATOM 791 C CA . LYS A 1 102 ? -8.133 -4.975 -10.710 1.00 97.06 102 LYS A CA 1
ATOM 792 C C . LYS A 1 102 ? -8.995 -3.740 -10.467 1.00 97.06 102 LYS A C 1
ATOM 794 O O . LYS A 1 102 ? -9.499 -3.174 -11.435 1.00 97.06 102 LYS A O 1
ATOM 799 N N . SER A 1 103 ? -9.189 -3.334 -9.214 1.00 95.81 103 SER A N 1
ATOM 800 C CA . SER A 1 103 ? -9.995 -2.158 -8.889 1.00 95.81 103 SER A CA 1
ATOM 801 C C . SER A 1 103 ? -9.459 -0.902 -9.583 1.00 95.81 103 SER A C 1
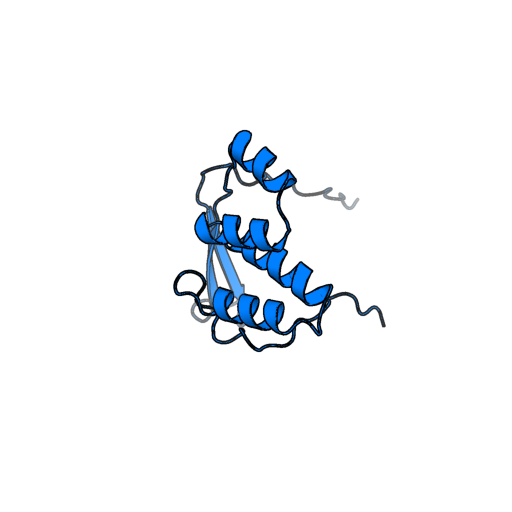ATOM 803 O O . SER A 1 103 ? -8.252 -0.737 -9.749 1.00 95.81 103 SER A O 1
ATOM 805 N N . GLU A 1 104 ? -10.353 0.009 -9.970 1.00 92.75 104 GLU A N 1
ATOM 806 C CA . GLU A 1 104 ? -9.984 1.225 -10.712 1.00 92.75 104 GLU A CA 1
ATOM 807 C C . GLU A 1 104 ? -8.980 2.112 -9.960 1.00 92.75 104 GLU A C 1
ATOM 809 O O . GLU A 1 104 ? -8.175 2.805 -10.580 1.00 92.75 104 GLU A O 1
ATOM 814 N N . SER A 1 105 ? -9.008 2.088 -8.624 1.00 89.38 105 SER A N 1
ATOM 815 C CA . SER A 1 105 ? -8.105 2.874 -7.780 1.00 89.38 105 SER A CA 1
ATOM 816 C C . SER A 1 105 ? -6.693 2.293 -7.689 1.00 89.38 105 SER A C 1
ATOM 818 O O . SER A 1 105 ? -5.754 3.057 -7.471 1.00 89.38 105 SER A O 1
ATOM 820 N N . VAL A 1 106 ? -6.535 0.973 -7.836 1.00 93.69 106 VAL A N 1
ATOM 821 C CA . VAL A 1 106 ? -5.236 0.282 -7.763 1.00 93.69 106 VAL A CA 1
ATOM 822 C C . VAL A 1 106 ? -4.664 0.049 -9.160 1.00 93.69 106 VAL A C 1
ATOM 824 O O . VAL A 1 106 ? -3.498 0.346 -9.398 1.00 93.69 106 VAL A O 1
ATOM 827 N N . ASN A 1 107 ? -5.489 -0.418 -10.098 1.00 94.50 107 ASN A N 1
ATOM 828 C CA . ASN A 1 107 ? -5.174 -0.582 -11.517 1.00 94.50 107 ASN A CA 1
ATOM 829 C C . ASN A 1 107 ? -3.884 -1.384 -11.801 1.00 94.50 107 ASN A C 1
ATOM 831 O O . ASN A 1 107 ? -3.053 -1.020 -12.632 1.00 94.50 107 ASN A O 1
ATOM 835 N N . LEU A 1 108 ? -3.729 -2.514 -11.112 1.00 95.19 108 LEU A N 1
ATOM 836 C CA . LEU A 1 108 ? -2.617 -3.461 -11.239 1.00 95.19 108 LEU A CA 1
ATOM 837 C C . LEU A 1 108 ? -3.077 -4.806 -11.829 1.00 95.19 108 LEU A C 1
ATOM 839 O O . LEU A 1 108 ? -2.520 -5.862 -11.531 1.00 95.19 108 LEU A O 1
ATOM 843 N N . ALA A 1 109 ? -4.083 -4.778 -12.710 1.00 96.25 109 ALA A N 1
ATOM 844 C CA . ALA A 1 109 ? -4.669 -5.974 -13.321 1.00 96.25 109 ALA A CA 1
ATOM 845 C C . ALA A 1 109 ? -3.633 -6.879 -14.020 1.00 96.25 109 ALA A C 1
ATOM 847 O O . ALA A 1 109 ? -3.773 -8.101 -14.000 1.00 96.25 109 ALA A O 1
ATOM 848 N N . ALA A 1 110 ? -2.574 -6.292 -14.591 1.00 95.81 110 ALA A N 1
ATOM 849 C CA . ALA A 1 110 ? -1.514 -7.014 -15.297 1.00 95.81 110 ALA A CA 1
ATOM 850 C C . ALA A 1 110 ? -0.721 -7.991 -14.409 1.00 95.81 110 ALA A C 1
ATOM 852 O O . ALA A 1 110 ? -0.120 -8.925 -14.931 1.00 95.81 110 ALA A O 1
ATOM 853 N N . ILE A 1 111 ? -0.724 -7.790 -13.087 1.00 93.62 111 ILE A N 1
ATOM 854 C CA . ILE A 1 111 ? -0.010 -8.641 -12.123 1.00 93.62 111 ILE A CA 1
ATOM 855 C C . ILE A 1 111 ? -0.954 -9.397 -11.180 1.00 93.62 111 ILE A C 1
ATOM 857 O O . ILE A 1 111 ? -0.499 -10.062 -10.254 1.00 93.62 111 ILE A O 1
ATOM 861 N N . ALA A 1 112 ? -2.270 -9.319 -11.402 1.00 94.44 112 ALA A N 1
ATOM 862 C CA . ALA A 1 112 ? -3.262 -9.832 -10.458 1.00 94.44 112 ALA A CA 1
ATOM 863 C C . ALA A 1 112 ? -3.225 -11.360 -10.276 1.00 94.44 112 ALA A C 1
ATOM 865 O O . ALA A 1 112 ? -3.570 -11.873 -9.212 1.00 94.44 112 ALA A O 1
ATOM 866 N N . GLN A 1 113 ? -2.762 -12.071 -11.305 1.00 90.31 113 GLN A N 1
ATOM 867 C CA . GLN A 1 113 ? -2.643 -13.531 -11.331 1.00 90.31 113 GLN A CA 1
ATOM 868 C C . GLN A 1 113 ? -1.190 -14.014 -11.223 1.00 90.31 113 GLN A C 1
ATOM 870 O O . GLN A 1 113 ? -0.930 -15.212 -11.324 1.00 90.31 113 GLN A O 1
ATOM 875 N N . THR A 1 114 ? -0.234 -13.104 -11.019 1.00 89.94 114 THR A N 1
ATOM 876 C CA . THR A 1 114 ? 1.169 -13.473 -10.823 1.00 89.94 114 THR A CA 1
ATOM 877 C C . THR A 1 114 ? 1.329 -14.208 -9.492 1.00 89.94 114 THR A C 1
ATOM 879 O O . THR A 1 114 ? 0.689 -13.860 -8.497 1.00 89.94 114 THR A O 1
ATOM 882 N N . ALA A 1 115 ? 2.182 -15.235 -9.471 1.00 86.19 115 ALA A N 1
ATOM 883 C CA . ALA A 1 115 ? 2.512 -15.945 -8.243 1.00 86.19 115 ALA A CA 1
ATOM 884 C C . ALA A 1 115 ? 3.135 -14.981 -7.222 1.00 86.19 115 ALA A C 1
ATOM 886 O O . ALA A 1 115 ? 4.035 -14.208 -7.557 1.00 86.19 115 ALA A O 1
ATOM 887 N N . LEU A 1 116 ? 2.656 -15.038 -5.980 1.00 86.62 116 LEU A N 1
ATOM 888 C CA . LEU A 1 116 ? 3.312 -14.353 -4.874 1.00 86.62 116 LEU A CA 1
ATOM 889 C C . LEU A 1 116 ? 4.599 -15.102 -4.536 1.00 86.62 116 LEU A C 1
ATOM 891 O O . LEU A 1 116 ? 4.595 -16.327 -4.422 1.00 86.62 116 LEU A O 1
ATOM 895 N N . ILE A 1 117 ? 5.688 -14.354 -4.401 1.00 81.38 117 ILE A N 1
ATOM 896 C CA . ILE A 1 117 ? 6.993 -14.882 -4.020 1.00 81.38 117 ILE A CA 1
ATOM 897 C C . ILE A 1 117 ? 7.174 -14.574 -2.537 1.00 81.38 117 ILE A C 1
ATOM 899 O O . ILE A 1 117 ? 7.063 -13.414 -2.139 1.00 81.38 117 ILE A O 1
ATOM 903 N N . ASP A 1 118 ? 7.455 -15.594 -1.731 1.00 71.81 118 ASP A N 1
ATOM 904 C CA . ASP A 1 118 ? 7.996 -15.379 -0.394 1.00 71.81 118 ASP A CA 1
ATOM 905 C C . ASP A 1 118 ? 9.498 -15.101 -0.545 1.00 71.81 118 ASP A C 1
ATOM 907 O O . ASP A 1 118 ? 10.254 -15.956 -1.008 1.00 71.81 118 ASP A O 1
ATOM 911 N N . CYS A 1 119 ? 9.926 -13.874 -0.242 1.00 61.69 119 CYS A N 1
ATOM 912 C CA . CYS A 1 119 ? 11.309 -13.428 -0.439 1.00 61.69 119 CYS A CA 1
ATOM 913 C C . CYS A 1 119 ? 12.323 -14.120 0.498 1.00 61.69 119 CYS A C 1
ATOM 915 O O . CYS A 1 119 ? 13.509 -13.802 0.428 1.00 61.69 119 CYS A O 1
ATOM 917 N N . TYR A 1 120 ? 11.893 -15.056 1.350 1.00 51.66 120 TYR A N 1
ATOM 918 C CA . TYR A 1 120 ? 12.770 -15.915 2.145 1.00 51.66 120 TYR A CA 1
ATOM 919 C C . TYR A 1 120 ? 12.949 -17.297 1.501 1.00 51.66 120 TYR A C 1
ATOM 921 O O . TYR A 1 120 ? 12.308 -18.280 1.866 1.00 51.66 120 TYR A O 1
ATOM 929 N N . GLN A 1 121 ? 13.890 -17.379 0.563 1.00 40.62 121 GLN A N 1
ATOM 930 C CA . GLN A 1 121 ? 14.585 -18.621 0.221 1.00 40.62 121 GLN A CA 1
ATOM 931 C C . GLN A 1 121 ? 16.083 -18.340 0.414 1.00 40.62 121 GLN A C 1
ATOM 933 O O . GLN A 1 121 ? 16.735 -17.810 -0.482 1.00 40.62 121 GLN A O 1
ATOM 938 N N . GLU A 1 122 ? 16.614 -18.595 1.614 1.00 40.38 122 GLU A N 1
ATOM 939 C CA . GLU A 1 122 ? 18.062 -18.780 1.780 1.00 40.38 122 GLU A CA 1
ATOM 940 C C . GLU A 1 122 ? 18.404 -20.154 1.179 1.00 40.38 122 GLU A C 1
ATOM 942 O O . GLU A 1 122 ? 17.979 -21.178 1.716 1.00 40.38 122 GLU A O 1
ATOM 947 N N . GLU A 1 123 ? 19.101 -20.170 0.038 1.00 40.59 123 GLU A N 1
ATOM 948 C CA . GLU A 1 123 ? 19.850 -21.347 -0.440 1.00 40.59 123 GLU A CA 1
ATOM 949 C C . GLU A 1 123 ? 21.191 -21.481 0.293 1.00 40.59 123 GLU A C 1
ATOM 951 O O . GLU A 1 123 ? 21.863 -20.441 0.508 1.00 40.59 123 GLU A O 1
#

Secondary structure (DSSP, 8-state):
----------PPPPBT-EEEEEEEE-S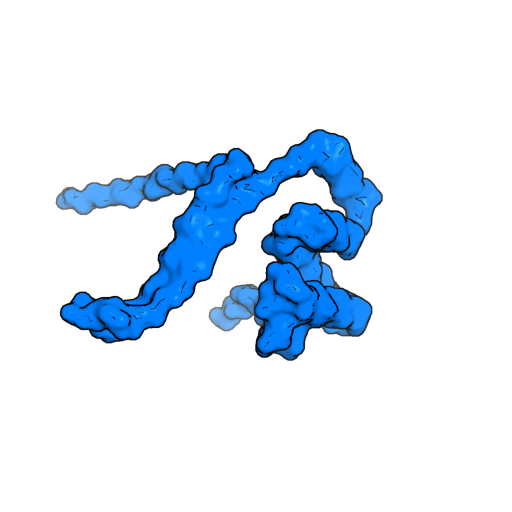-TT-GGG-EEEEEEEEB----HHHHHHHHTS-HHHHHHHHHHTT-HHHHHHHHHHHHHH-TT-HHHHHHHHHHHHSTTT--GGGTTSPPP-S----

Radius of gyration: 19.15 Å; chains: 1; bounding box: 55×39×41 Å